Protein AF-A0A1Y3BID8-F1 (afdb_monomer)

Radius of gyration: 17.99 Å; Cα contacts (8 Å, |Δi|>4): 89; chains: 1; bounding box: 42×30×53 Å

Sequence (86 aa):
MPPKQNGQPTKVRFHVWVLGLDSIDEGSMTYVADIFMSQSWKDNRLVIPDDIEFNVNASNDPRGPYRLLPLTFIDKIWRPDSFFKK

Organism: Euroglyphus maynei (NCBI:txid6958)

pLDDT: mean 85.7, std 9.13, range [58.12, 96.0]

InterPro domains:
  IPR006202 Neurotransmitter-gated ion-channel ligand-binding domain [PF02931] (2-84)
  IPR036734 Neurotransmitter-gated ion-channel ligand-binding domain superfamily [G3DSA:2.70.170.10] (1-86)
  IPR036734 Neurotransmitter-gated ion-channel ligand-binding domain superfamily [SSF63712] (2-84)

Foldseek 3Di:
DAQDDPNHHKDKDKDKDWPDWDDQDPVVRDTDTDIDIDIDTDHPVPDDDPPDDQPAQPPPDPVGGHHDDDPVCVVVDDDDPDDDDD

Secondary structure (DSSP, 8-state):
----BTTBPP-PEEEEEEEEEEEEETTTTEEEEEEEEEEE---TT-PPPTTSPPSB--TT-TT-SB-PPPGGGTTTS---------

Solvent-accessible surface area (backbone atoms only — not comparable to full-atom values): 6011 Å² total; per-residue (Å²): 124,82,50,55,58,94,86,38,82,64,64,73,46,77,48,76,44,78,77,47,75,80,49,76,41,78,92,78,72,45,73,44,70,47,68,51,78,45,78,47,69,70,50,89,85,72,68,81,61,91,89,58,86,56,79,36,79,37,90,86,42,96,83,48,65,42,65,88,74,65,75,83,46,63,85,76,48,86,73,84,90,82,74,85,82,130

Mean predicted aligned error: 6.91 Å

Structure (mmCIF, N/CA/C/O backbone):
data_AF-A0A1Y3BID8-F1
#
_entry.id   AF-A0A1Y3BID8-F1
#
loop_
_atom_site.group_PDB
_atom_site.id
_atom_site.type_symbol
_atom_site.label_atom_id
_atom_site.label_alt_id
_atom_site.label_comp_id
_atom_site.label_asym_id
_atom_site.label_entity_id
_atom_site.label_seq_id
_atom_site.pdbx_PDB_ins_code
_atom_site.Cartn_x
_atom_site.Cartn_y
_atom_site.Cartn_z
_atom_site.occupancy
_atom_site.B_iso_or_equiv
_atom_site.auth_seq_id
_atom_site.auth_comp_id
_atom_site.auth_asym_id
_atom_site.auth_atom_id
_atom_site.pdbx_PDB_model_num
ATOM 1 N N . MET A 1 1 ? 12.136 -10.566 -1.930 1.00 83.25 1 MET A N 1
ATOM 2 C CA . MET A 1 1 ? 12.959 -9.748 -1.004 1.00 83.25 1 MET A CA 1
ATOM 3 C C . MET A 1 1 ? 12.630 -8.263 -1.151 1.00 83.25 1 MET A C 1
ATOM 5 O O . MET A 1 1 ? 12.332 -7.865 -2.283 1.00 83.25 1 MET A O 1
ATOM 9 N N . PRO A 1 2 ? 12.694 -7.467 -0.064 1.00 90.00 2 PRO A N 1
ATOM 10 C CA . PRO A 1 2 ? 12.417 -6.031 -0.108 1.00 90.00 2 PRO A CA 1
ATOM 11 C C . PRO A 1 2 ? 13.355 -5.286 -1.065 1.00 90.00 2 PRO A C 1
ATOM 13 O O . PRO A 1 2 ? 14.537 -5.644 -1.137 1.00 90.00 2 PRO A O 1
ATOM 16 N N . PRO A 1 3 ? 12.869 -4.267 -1.794 1.00 92.44 3 PRO A N 1
ATOM 17 C CA . PRO A 1 3 ? 13.686 -3.462 -2.688 1.00 92.44 3 PRO A CA 1
ATOM 18 C C . PRO A 1 3 ? 14.548 -2.490 -1.881 1.00 92.44 3 PRO A C 1
ATOM 20 O O . PRO A 1 3 ? 14.209 -1.322 -1.682 1.00 92.44 3 PRO A O 1
ATOM 23 N N . LYS A 1 4 ? 15.661 -3.001 -1.35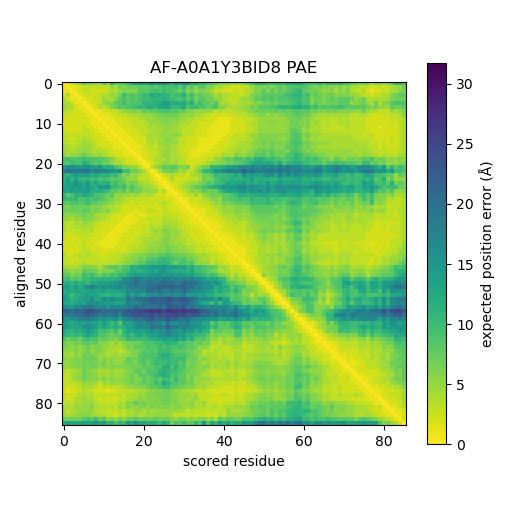8 1.00 90.88 4 LYS A N 1
ATOM 24 C CA . LYS A 1 4 ? 16.683 -2.188 -0.697 1.00 90.88 4 LYS A CA 1
ATOM 25 C C . LYS A 1 4 ? 17.480 -1.426 -1.752 1.00 90.88 4 LYS A C 1
ATOM 27 O O . LYS A 1 4 ? 17.818 -1.980 -2.796 1.00 90.88 4 LYS A O 1
ATOM 32 N N . GLN A 1 5 ? 17.823 -0.177 -1.461 1.00 87.94 5 GLN A N 1
ATOM 33 C CA . GLN A 1 5 ? 18.710 0.628 -2.301 1.00 87.94 5 GLN A CA 1
ATOM 34 C C . GLN A 1 5 ? 19.987 0.921 -1.518 1.00 87.94 5 GLN A C 1
ATOM 36 O O . GLN A 1 5 ? 19.916 1.509 -0.446 1.00 87.94 5 GLN A O 1
ATOM 41 N N . ASN A 1 6 ? 21.150 0.509 -2.031 1.00 87.38 6 ASN A N 1
ATOM 42 C CA . ASN A 1 6 ? 22.459 0.760 -1.407 1.00 87.38 6 ASN A CA 1
ATOM 43 C C . ASN A 1 6 ? 22.533 0.306 0.066 1.00 87.38 6 ASN A C 1
ATOM 45 O O . ASN A 1 6 ? 23.028 1.025 0.929 1.00 87.38 6 ASN A O 1
ATOM 49 N N . GLY A 1 7 ? 21.952 -0.858 0.375 1.00 88.12 7 GLY A N 1
ATOM 50 C CA . GLY A 1 7 ? 21.883 -1.392 1.741 1.00 88.12 7 GLY A CA 1
ATOM 51 C C . GLY A 1 7 ? 20.877 -0.693 2.666 1.00 88.12 7 GLY A C 1
ATOM 52 O O . GLY A 1 7 ? 20.631 -1.186 3.763 1.00 88.12 7 GLY A O 1
ATOM 53 N N . GLN A 1 8 ? 20.245 0.399 2.227 1.00 92.69 8 GLN A N 1
ATOM 54 C CA . GLN A 1 8 ? 19.254 1.131 3.011 1.00 92.69 8 GLN A CA 1
ATOM 55 C C . GLN A 1 8 ? 17.898 0.410 3.031 1.00 92.69 8 GLN A C 1
ATOM 57 O O . GLN A 1 8 ? 17.531 -0.260 2.053 1.00 92.69 8 GLN A O 1
ATOM 62 N N . PRO A 1 9 ? 17.128 0.547 4.126 1.00 93.19 9 PRO A N 1
ATOM 63 C CA . PRO A 1 9 ? 15.799 -0.038 4.230 1.00 93.19 9 PRO A CA 1
ATOM 64 C C . PRO A 1 9 ? 14.838 0.565 3.200 1.00 93.19 9 PRO A C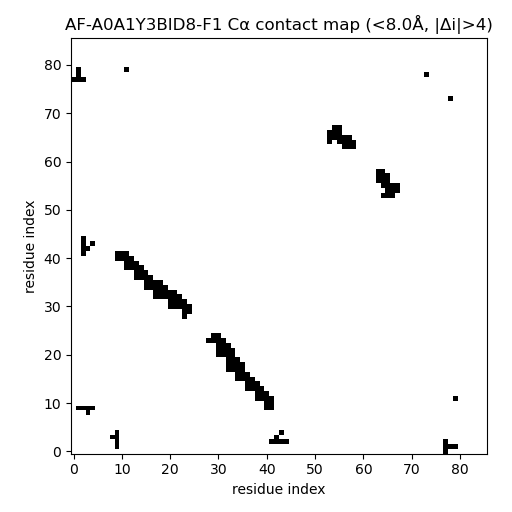 1
ATOM 66 O O . PRO A 1 9 ? 14.913 1.746 2.852 1.00 93.19 9 PRO A O 1
ATOM 69 N N . THR A 1 10 ? 13.894 -0.253 2.735 1.00 94.12 10 THR A N 1
ATOM 70 C CA . THR A 1 10 ? 12.795 0.213 1.888 1.00 94.12 10 THR A CA 1
ATOM 71 C C . THR A 1 10 ? 11.910 1.158 2.694 1.00 94.12 10 THR A C 1
ATOM 73 O O . THR A 1 10 ? 11.345 0.773 3.715 1.00 94.12 10 THR A O 1
ATOM 76 N N . LYS A 1 11 ? 11.776 2.401 2.231 1.00 93.62 11 LYS A N 1
ATOM 77 C CA . LYS A 1 11 ? 10.868 3.382 2.832 1.00 93.62 11 LYS A CA 1
ATOM 78 C C . LYS A 1 11 ? 9.471 3.189 2.248 1.00 93.62 11 LYS A C 1
ATOM 80 O O . LYS A 1 11 ? 9.279 3.396 1.050 1.00 93.62 11 LYS A O 1
ATOM 85 N N . VAL A 1 12 ? 8.521 2.804 3.096 1.00 94.88 12 VAL A N 1
ATOM 86 C CA . VAL A 1 12 ? 7.105 2.650 2.741 1.00 94.88 12 VAL A CA 1
ATOM 87 C C . VAL A 1 12 ? 6.339 3.847 3.289 1.00 94.88 12 VAL A C 1
ATOM 89 O O . VAL A 1 12 ? 6.427 4.154 4.476 1.00 94.88 12 VAL A O 1
ATOM 92 N N . ARG A 1 13 ? 5.612 4.547 2.420 1.00 94.75 13 ARG A N 1
ATOM 93 C CA . ARG A 1 13 ? 4.715 5.639 2.799 1.00 94.75 13 ARG A CA 1
ATOM 94 C C . ARG A 1 13 ? 3.286 5.136 2.815 1.00 94.75 13 ARG A C 1
ATOM 96 O O . ARG A 1 13 ? 2.824 4.578 1.821 1.00 94.75 13 ARG A O 1
ATOM 103 N N . PHE A 1 14 ? 2.608 5.402 3.919 1.00 94.62 14 PHE A N 1
ATOM 104 C CA . PHE A 1 14 ? 1.193 5.129 4.097 1.00 94.62 14 PHE A CA 1
ATOM 105 C C . PHE A 1 14 ? 0.408 6.417 3.950 1.00 94.62 14 PHE A C 1
ATOM 107 O O . PHE A 1 14 ? 0.795 7.454 4.485 1.00 94.62 14 PHE A O 1
ATOM 114 N N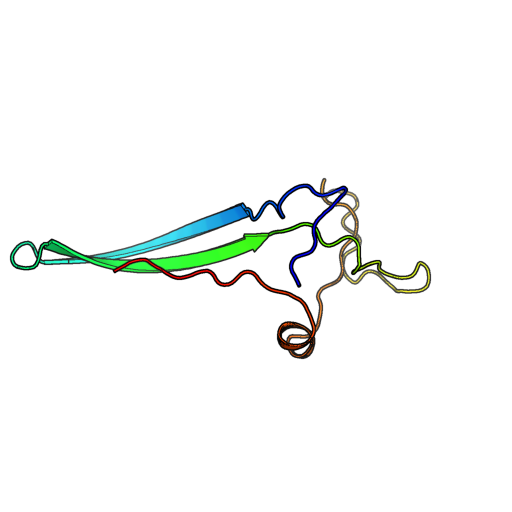 . HIS A 1 15 ? -0.697 6.337 3.229 1.00 94.69 15 HIS A N 1
ATOM 115 C CA . HIS A 1 15 ? -1.643 7.425 3.114 1.00 94.69 15 HIS A CA 1
ATOM 116 C C . HIS A 1 15 ? -3.034 6.862 3.372 1.00 94.69 15 HIS A C 1
ATOM 118 O O . HIS A 1 15 ? -3.486 5.956 2.667 1.00 94.69 15 HIS A O 1
ATOM 124 N N . VAL A 1 16 ? -3.644 7.353 4.448 1.00 94.25 16 VAL A N 1
ATOM 125 C CA . VAL A 1 16 ? -4.894 6.846 5.014 1.00 94.25 16 VAL A CA 1
ATOM 126 C C . VAL A 1 16 ? -5.937 7.943 4.915 1.00 94.25 16 VAL A C 1
ATOM 128 O O . VAL A 1 16 ? -5.713 9.052 5.396 1.00 94.25 16 VAL A O 1
ATOM 131 N N . TRP A 1 17 ? -7.059 7.629 4.282 1.00 96.00 17 TRP A N 1
ATOM 132 C CA . TRP A 1 17 ? -8.237 8.482 4.197 1.00 96.00 17 TRP A CA 1
ATOM 133 C C . TRP A 1 17 ? -9.339 7.863 5.033 1.00 96.00 17 TRP A C 1
ATOM 135 O O . TRP A 1 17 ? -9.736 6.728 4.781 1.00 96.00 17 TRP A O 1
ATOM 145 N N . VAL A 1 18 ? -9.810 8.610 6.026 1.00 94.12 18 VAL A N 1
ATOM 146 C CA . VAL A 1 18 ? -10.911 8.186 6.890 1.00 94.12 18 VAL A CA 1
ATOM 147 C C . VAL A 1 18 ? -12.211 8.635 6.245 1.00 94.12 18 VAL A C 1
ATOM 149 O O . VAL A 1 18 ? -12.393 9.823 5.984 1.00 94.12 18 VAL A O 1
ATOM 152 N N . LEU A 1 19 ? -13.082 7.675 5.956 1.00 94.38 19 LEU A N 1
ATOM 153 C CA . LEU A 1 19 ? -14.396 7.914 5.368 1.00 94.38 19 LEU A CA 1
ATOM 154 C C . LEU A 1 19 ? -15.441 8.171 6.448 1.00 94.38 19 LEU A C 1
ATOM 156 O O . LEU A 1 19 ? -16.280 9.054 6.293 1.00 94.38 19 LEU A O 1
ATOM 160 N N . GLY A 1 20 ? -15.359 7.417 7.543 1.00 92.56 20 GLY A N 1
ATOM 161 C CA . GLY A 1 20 ? -16.313 7.483 8.637 1.00 92.56 20 GLY A CA 1
ATOM 162 C C . GLY A 1 20 ? -15.786 6.815 9.899 1.00 92.56 20 GLY A C 1
ATOM 163 O O . GLY A 1 20 ? -14.897 5.960 9.855 1.00 92.56 20 GLY A O 1
ATOM 164 N N . LEU A 1 21 ? -16.344 7.247 11.025 1.00 90.69 21 LEU A N 1
ATOM 165 C CA . LEU A 1 21 ? -16.202 6.621 12.333 1.00 90.69 21 LEU A CA 1
ATOM 166 C C . LEU A 1 21 ? -17.619 6.295 12.802 1.00 90.69 21 LEU A C 1
ATOM 168 O O . LEU A 1 21 ? -18.391 7.216 13.064 1.00 90.69 21 LEU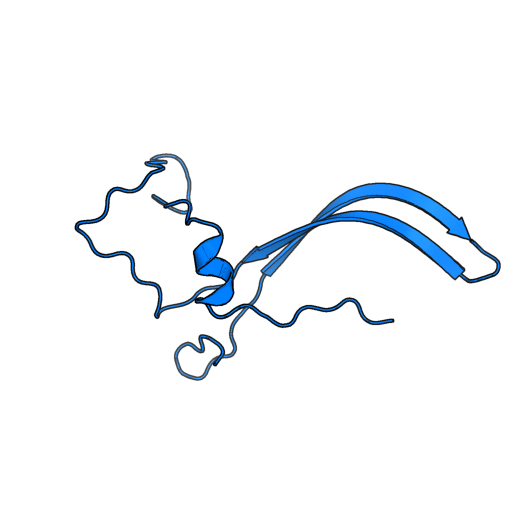 A O 1
ATOM 172 N N . ASP A 1 22 ? -17.958 5.009 12.852 1.00 82.31 22 ASP A N 1
ATOM 173 C CA . ASP A 1 22 ? -19.350 4.565 12.995 1.00 82.31 22 ASP A CA 1
ATOM 174 C C . ASP A 1 22 ? -19.761 4.380 14.455 1.00 82.31 22 ASP A C 1
ATOM 176 O O . ASP A 1 22 ? -20.729 4.977 14.924 1.00 82.31 22 ASP A O 1
ATOM 180 N N . SER A 1 23 ? -19.033 3.541 15.191 1.00 80.44 23 SER A N 1
ATOM 181 C CA . SER A 1 23 ? -19.398 3.166 16.557 1.00 80.44 23 SER A CA 1
ATOM 182 C C . SER A 1 23 ? -18.195 3.199 17.479 1.00 80.44 23 SER A C 1
ATOM 184 O O . SER A 1 23 ? -17.134 2.681 17.126 1.00 80.44 23 SER A O 1
ATOM 186 N N . ILE A 1 24 ? -18.397 3.752 18.672 1.00 86.50 24 ILE A N 1
ATOM 187 C CA . ILE A 1 24 ? -17.461 3.710 19.795 1.00 86.50 24 ILE A CA 1
ATOM 188 C C . ILE A 1 24 ? -18.132 2.876 20.886 1.00 86.50 24 ILE A C 1
ATOM 190 O O . ILE A 1 24 ? -19.224 3.218 21.335 1.00 86.50 24 ILE A O 1
ATOM 194 N N . ASP A 1 25 ? -17.499 1.779 21.291 1.00 87.38 25 ASP A N 1
ATOM 195 C CA . ASP A 1 25 ? -17.919 0.989 22.446 1.00 87.38 25 ASP A CA 1
ATOM 196 C C . ASP A 1 25 ? -16.983 1.285 23.620 1.00 87.38 25 ASP A C 1
ATOM 198 O O . ASP A 1 25 ? -15.829 0.852 23.653 1.00 87.38 25 ASP A O 1
ATOM 202 N N . GLU A 1 26 ? -17.489 2.037 24.594 1.00 85.38 26 GLU A N 1
ATOM 203 C CA . GLU A 1 26 ? -16.747 2.429 25.794 1.00 85.38 26 GLU A CA 1
ATOM 204 C C . GLU A 1 26 ? -16.476 1.244 26.732 1.00 85.38 26 GLU A C 1
ATOM 206 O O . GLU A 1 26 ? -15.463 1.238 27.431 1.00 85.38 26 GLU A O 1
ATOM 211 N N . GLY A 1 27 ? -17.339 0.220 26.727 1.00 86.19 27 GLY A N 1
ATOM 212 C CA . GLY A 1 27 ? -17.195 -0.952 27.592 1.00 86.19 27 GLY A CA 1
ATOM 213 C C . GLY A 1 27 ? -16.016 -1.837 27.190 1.00 86.19 27 GLY A C 1
ATOM 214 O O . GLY A 1 27 ? -15.333 -2.392 28.051 1.00 86.19 27 GLY A O 1
ATOM 215 N N . SER A 1 28 ? -15.750 -1.936 25.884 1.00 87.31 28 SER A N 1
ATOM 216 C CA . SER A 1 28 ? -14.596 -2.658 25.333 1.00 87.31 28 SER A C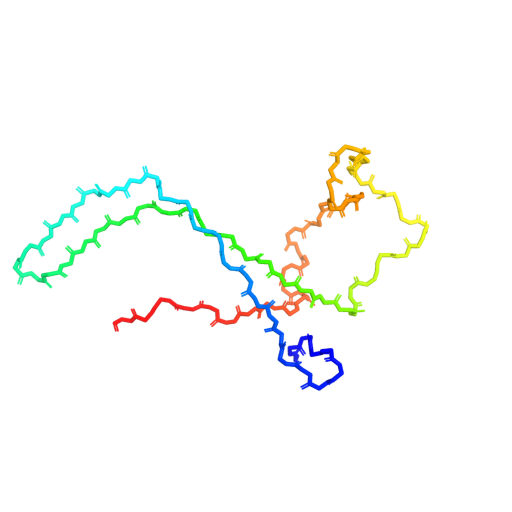A 1
ATOM 217 C C . SER A 1 28 ? -13.438 -1.751 24.903 1.00 87.31 28 SER A C 1
ATOM 219 O O . SER A 1 28 ? -12.376 -2.260 24.545 1.00 87.31 28 SER A O 1
ATOM 221 N N . MET A 1 29 ? -13.619 -0.426 24.955 1.00 90.00 29 MET A N 1
ATOM 222 C CA . MET A 1 29 ? -12.697 0.583 24.418 1.00 90.00 29 MET A CA 1
ATOM 223 C C . MET A 1 29 ? -12.357 0.352 22.936 1.00 90.00 29 MET A C 1
ATOM 225 O O . MET A 1 29 ? -11.200 0.471 22.525 1.00 90.00 29 MET A O 1
ATOM 229 N N . THR A 1 30 ? -13.360 0.008 22.124 1.00 90.88 30 THR A N 1
ATOM 230 C CA . THR A 1 30 ? -13.183 -0.244 20.686 1.00 90.88 30 THR A CA 1
ATOM 231 C C . THR A 1 30 ? -13.906 0.784 19.828 1.00 90.88 30 THR A C 1
ATOM 233 O O . THR A 1 30 ? -14.869 1.420 20.253 1.00 90.88 30 THR A O 1
ATOM 236 N N . TYR A 1 31 ? -13.418 0.963 18.601 1.00 91.19 31 TYR A N 1
ATOM 237 C CA . TYR A 1 31 ? -14.083 1.772 17.591 1.00 91.19 31 TYR A CA 1
ATOM 238 C C . TYR A 1 31 ? -14.066 1.069 16.235 1.00 91.19 31 TYR A C 1
ATOM 240 O O . TYR A 1 31 ? -13.185 0.253 15.954 1.00 91.19 31 TYR A O 1
ATOM 248 N N . VAL A 1 32 ? -15.038 1.413 15.394 1.00 92.38 32 VAL A N 1
ATOM 249 C CA . VAL A 1 32 ? -15.134 0.953 14.005 1.00 92.38 32 VAL A CA 1
ATOM 250 C C . VAL A 1 32 ? -14.925 2.146 13.078 1.00 92.38 32 VAL A C 1
ATOM 252 O O . VAL A 1 32 ? -15.520 3.206 13.279 1.00 92.38 32 VAL A O 1
ATOM 255 N N . ALA A 1 33 ? -14.046 1.979 12.090 1.00 93.00 33 ALA A N 1
ATOM 256 C CA . ALA A 1 33 ? -13.683 3.014 11.134 1.00 93.00 33 ALA A CA 1
ATOM 257 C C . ALA A 1 33 ? -13.633 2.451 9.715 1.00 93.00 33 ALA A C 1
ATOM 259 O O . ALA A 1 33 ? -12.988 1.426 9.477 1.00 93.00 33 ALA A O 1
ATOM 260 N N . ASP A 1 34 ? -14.216 3.190 8.777 1.00 94.94 34 ASP A N 1
ATOM 261 C CA . ASP A 1 34 ? -14.076 2.927 7.351 1.00 94.94 34 ASP A CA 1
ATOM 262 C C . ASP A 1 34 ? -12.933 3.768 6.791 1.00 94.94 34 ASP A C 1
ATOM 264 O O . ASP A 1 34 ? -12.928 5.000 6.892 1.00 94.94 34 ASP A O 1
ATOM 268 N N . ILE A 1 35 ? -11.940 3.103 6.194 1.00 94.56 35 ILE A N 1
ATOM 269 C CA . ILE A 1 35 ? -10.743 3.764 5.670 1.00 94.56 35 ILE A CA 1
ATOM 270 C C . ILE A 1 35 ? -10.399 3.301 4.255 1.00 94.56 35 ILE A C 1
ATOM 272 O O . ILE A 1 35 ? -10.478 2.118 3.925 1.00 94.56 35 ILE A O 1
ATOM 276 N N . PHE A 1 36 ? -9.897 4.227 3.440 1.00 95.50 36 PHE A N 1
ATOM 277 C CA . PHE A 1 36 ? -9.069 3.892 2.288 1.00 95.50 36 PHE A CA 1
ATOM 278 C C . PHE A 1 36 ? -7.601 4.012 2.672 1.00 95.50 36 PHE A C 1
ATOM 280 O O . PHE A 1 36 ? -7.136 5.059 3.119 1.00 95.50 36 PHE A O 1
ATOM 287 N N . MET A 1 37 ? -6.849 2.938 2.460 1.00 93.81 37 MET A N 1
ATOM 288 C CA . MET A 1 37 ? -5.423 2.889 2.749 1.00 93.81 37 MET A CA 1
ATOM 289 C C . MET A 1 37 ? -4.646 2.656 1.461 1.00 93.81 37 MET A C 1
ATOM 291 O O . MET A 1 37 ? -4.884 1.694 0.735 1.00 93.81 37 MET A O 1
ATOM 295 N N . SER A 1 38 ? -3.680 3.529 1.198 1.00 94.19 38 SER A N 1
ATOM 296 C CA . SER A 1 38 ? -2.766 3.413 0.066 1.00 94.19 38 SER A CA 1
ATOM 297 C C . SER A 1 38 ? -1.320 3.354 0.545 1.00 94.19 38 SER A C 1
ATOM 299 O O . SER A 1 38 ? -0.952 3.935 1.571 1.00 94.19 38 SER A O 1
ATOM 301 N N . GLN A 1 39 ? -0.500 2.614 -0.196 1.00 93.69 39 GLN A N 1
ATOM 302 C CA . GLN A 1 39 ? 0.908 2.400 0.111 1.00 93.69 39 GLN A CA 1
ATOM 303 C C . GLN A 1 39 ? 1.747 2.790 -1.098 1.00 93.69 39 GLN A C 1
ATOM 305 O O . GLN A 1 39 ? 1.411 2.449 -2.230 1.00 93.69 39 GLN A O 1
ATOM 310 N N . SER A 1 40 ? 2.855 3.489 -0.860 1.00 92.38 40 SER A N 1
ATOM 311 C CA . SER A 1 40 ? 3.834 3.793 -1.903 1.00 92.38 40 SER A CA 1
ATOM 312 C C . SER A 1 40 ? 5.249 3.476 -1.438 1.00 92.38 40 SER A C 1
ATOM 314 O O . SER A 1 40 ? 5.648 3.800 -0.318 1.00 92.38 40 SER A O 1
ATOM 316 N N . TRP A 1 41 ? 6.024 2.843 -2.313 1.00 92.81 41 TRP A N 1
ATOM 317 C CA . TRP A 1 41 ? 7.435 2.533 -2.105 1.00 92.81 41 TRP A CA 1
ATOM 318 C C . TRP A 1 41 ? 8.196 2.690 -3.422 1.00 92.81 41 TRP A C 1
ATOM 320 O O . TRP A 1 41 ? 7.600 2.739 -4.497 1.00 92.81 41 TRP A O 1
ATOM 330 N N . LYS A 1 42 ? 9.524 2.795 -3.337 1.00 90.19 42 LYS A N 1
ATOM 331 C CA . LYS A 1 42 ? 10.406 2.821 -4.508 1.00 90.19 42 LYS A CA 1
ATOM 332 C C . LYS A 1 42 ? 10.999 1.430 -4.723 1.00 90.19 42 LYS A C 1
ATOM 334 O O . LYS A 1 42 ? 11.629 0.899 -3.811 1.00 90.19 42 LYS A O 1
ATOM 339 N N . ASP A 1 43 ? 10.822 0.867 -5.916 1.00 91.69 43 ASP A N 1
ATOM 340 C CA . ASP A 1 43 ? 11.455 -0.388 -6.331 1.00 91.69 43 ASP A CA 1
ATOM 341 C C . ASP A 1 43 ? 12.306 -0.159 -7.583 1.00 91.69 43 ASP A C 1
ATOM 343 O O . ASP A 1 43 ? 11.782 0.089 -8.662 1.00 91.69 43 ASP A O 1
ATOM 347 N N . ASN A 1 44 ? 13.630 -0.242 -7.439 1.00 88.56 44 ASN A N 1
ATOM 348 C CA . ASN A 1 44 ? 14.561 0.006 -8.546 1.00 88.56 44 ASN A CA 1
ATOM 349 C C . ASN A 1 44 ? 14.626 -1.152 -9.555 1.00 88.56 44 ASN A C 1
ATOM 351 O O . ASN A 1 44 ? 15.275 -1.012 -10.584 1.00 88.56 44 ASN A O 1
ATOM 355 N N . ARG A 1 45 ? 14.013 -2.304 -9.254 1.00 88.81 45 ARG A N 1
ATOM 356 C CA . ARG A 1 45 ? 13.949 -3.454 -10.173 1.00 88.81 45 ARG A CA 1
ATOM 357 C C . ARG A 1 45 ? 12.801 -3.309 -11.169 1.00 88.81 45 ARG A C 1
ATOM 359 O O . ARG A 1 45 ? 12.815 -3.955 -12.209 1.00 88.81 45 ARG A O 1
ATOM 366 N N . LEU A 1 46 ? 11.806 -2.487 -10.834 1.00 87.31 46 LEU A N 1
ATOM 367 C CA . LEU A 1 46 ? 10.658 -2.190 -11.683 1.00 87.31 46 LEU A CA 1
ATOM 368 C C . LEU A 1 46 ? 10.995 -0.988 -12.567 1.00 87.31 46 LEU A C 1
ATOM 370 O O . LEU A 1 46 ? 10.566 0.133 -12.309 1.00 87.31 46 LEU A O 1
ATOM 374 N N . VAL A 1 47 ? 11.812 -1.231 -13.587 1.00 82.19 47 VAL A N 1
ATOM 375 C CA . VAL A 1 47 ? 12.098 -0.247 -14.633 1.00 82.19 47 VAL A CA 1
ATOM 376 C C . VAL A 1 47 ? 11.125 -0.494 -15.776 1.00 82.19 47 VAL A C 1
ATOM 378 O O . VAL A 1 47 ? 10.964 -1.633 -16.208 1.00 82.19 47 VAL A O 1
ATOM 381 N N . ILE A 1 48 ? 10.452 0.561 -16.230 1.00 78.88 48 ILE A N 1
ATOM 382 C CA . ILE A 1 48 ? 9.608 0.514 -17.423 1.00 78.88 48 ILE A CA 1
ATOM 383 C C . ILE A 1 48 ? 10.540 0.728 -18.624 1.00 78.88 48 ILE A C 1
ATOM 385 O O . ILE A 1 48 ? 11.214 1.756 -18.651 1.00 78.88 48 ILE A O 1
ATOM 389 N N . PRO A 1 49 ? 10.632 -0.231 -19.561 1.00 78.38 49 PRO A N 1
ATOM 390 C CA . PRO A 1 49 ? 11.355 -0.059 -20.817 1.00 78.38 49 PRO A CA 1
ATOM 391 C C . PRO A 1 49 ? 10.913 1.181 -21.609 1.00 78.38 49 PRO A C 1
ATOM 393 O O . PRO A 1 49 ? 9.739 1.549 -21.579 1.00 78.38 49 PRO A O 1
ATOM 396 N N . ASP A 1 50 ? 11.846 1.791 -22.342 1.00 74.19 50 ASP A N 1
ATOM 397 C CA . ASP A 1 50 ? 11.614 3.030 -23.105 1.00 74.19 50 ASP A CA 1
ATOM 398 C C . ASP A 1 50 ? 10.620 2.859 -24.273 1.00 74.19 50 ASP A C 1
ATOM 400 O O . ASP A 1 50 ? 10.075 3.840 -24.773 1.00 74.19 50 ASP A O 1
ATOM 404 N N . ASP A 1 51 ? 10.372 1.621 -24.710 1.00 75.19 51 ASP A N 1
ATOM 405 C CA . ASP A 1 51 ? 9.446 1.259 -25.791 1.00 75.19 51 ASP A CA 1
ATOM 406 C C . ASP A 1 51 ? 7.990 1.078 -25.325 1.00 75.19 51 ASP A C 1
ATOM 408 O O . ASP A 1 51 ? 7.102 0.798 -26.132 1.00 75.19 51 ASP A O 1
ATOM 412 N N . ILE A 1 52 ? 7.719 1.237 -24.028 1.00 72.75 52 ILE A N 1
ATOM 413 C CA . ILE A 1 52 ? 6.378 1.101 -23.467 1.00 72.75 52 ILE A CA 1
ATOM 414 C C . ILE A 1 52 ? 5.626 2.436 -23.486 1.00 72.75 52 ILE A C 1
ATOM 416 O O . ILE A 1 52 ? 6.061 3.427 -22.904 1.00 72.75 52 ILE A O 1
ATOM 420 N N . GLU A 1 53 ? 4.411 2.424 -24.043 1.00 69.88 53 GLU A N 1
ATOM 421 C CA . GLU A 1 53 ? 3.484 3.550 -23.922 1.00 69.88 53 GLU A CA 1
ATOM 422 C C . GLU A 1 53 ? 3.032 3.751 -22.467 1.00 69.88 53 GLU A C 1
ATOM 424 O O . GLU A 1 53 ? 2.502 2.844 -21.809 1.00 69.88 53 GLU A O 1
ATOM 429 N N . PHE A 1 54 ? 3.219 4.970 -21.964 1.00 74.81 54 PHE A N 1
ATOM 430 C CA . PHE A 1 54 ? 2.630 5.404 -20.706 1.00 74.81 54 PHE A CA 1
ATOM 431 C C . PHE A 1 54 ? 1.144 5.694 -20.920 1.00 74.81 54 PHE A C 1
ATOM 433 O O . PHE A 1 54 ? 0.761 6.519 -21.744 1.00 74.81 54 PHE A O 1
ATOM 440 N N . ASN A 1 55 ? 0.288 5.030 -20.145 1.00 70.19 55 ASN A N 1
ATOM 441 C CA . ASN A 1 55 ? -1.161 5.221 -20.249 1.00 70.19 55 ASN A CA 1
ATOM 442 C C . ASN A 1 55 ? -1.589 6.610 -19.745 1.00 70.19 55 ASN A C 1
ATOM 444 O O . ASN A 1 55 ? -2.706 7.045 -20.016 1.00 70.19 55 ASN A O 1
ATOM 448 N N . VAL A 1 56 ? -0.742 7.265 -18.944 1.00 69.31 56 VAL A N 1
ATOM 449 C CA . VAL A 1 56 ? -1.007 8.591 -18.396 1.00 69.31 56 VAL A CA 1
ATOM 450 C C . VAL A 1 56 ? 0.190 9.503 -18.635 1.00 69.31 5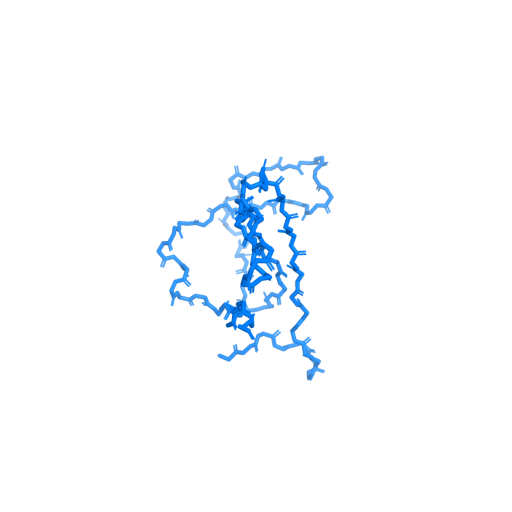6 VAL A C 1
ATOM 452 O O . VAL A 1 56 ? 1.181 9.488 -17.902 1.00 69.31 56 VAL A O 1
ATOM 455 N N . ASN A 1 57 ? 0.050 10.347 -19.654 1.00 66.06 57 ASN A N 1
ATOM 456 C CA . ASN A 1 57 ? 0.999 11.398 -20.008 1.00 66.06 57 ASN A CA 1
ATOM 457 C C . ASN A 1 57 ? 0.667 12.663 -19.217 1.00 66.06 57 ASN A C 1
ATOM 459 O O . ASN A 1 57 ? 0.159 13.642 -19.758 1.00 66.06 57 ASN A O 1
ATOM 463 N N . ALA A 1 58 ? 0.872 12.632 -17.904 1.00 61.28 58 ALA A N 1
ATOM 464 C CA . ALA A 1 58 ? 0.566 13.789 -17.078 1.00 61.28 58 ALA A CA 1
ATOM 465 C C . ALA A 1 58 ? 1.746 14.770 -17.086 1.00 61.28 58 ALA A C 1
ATOM 467 O O . ALA A 1 58 ? 2.557 14.789 -16.166 1.00 61.28 58 ALA A O 1
ATOM 468 N N . SER A 1 59 ? 1.817 15.620 -18.116 1.00 58.12 59 SER A N 1
ATOM 469 C CA . SER A 1 59 ? 2.780 16.735 -18.206 1.00 58.12 59 SER A CA 1
ATOM 470 C C . SER A 1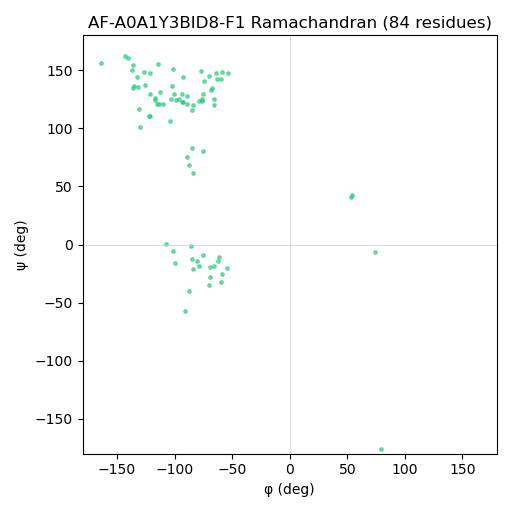 59 ? 2.741 17.673 -16.991 1.00 58.12 59 SER A C 1
ATOM 472 O O . SER A 1 59 ? 3.697 18.398 -16.738 1.00 58.12 59 SER A O 1
ATOM 474 N N . ASN A 1 60 ? 1.636 17.651 -16.241 1.00 67.56 60 ASN A N 1
ATOM 475 C CA . ASN A 1 60 ? 1.366 18.532 -15.107 1.00 67.56 60 ASN A CA 1
ATOM 476 C C . ASN A 1 60 ? 1.452 17.806 -13.751 1.00 67.56 60 ASN A C 1
ATOM 478 O O . ASN A 1 60 ? 1.196 18.419 -12.717 1.00 67.56 60 ASN A O 1
ATOM 482 N N . ASP A 1 61 ? 1.765 16.507 -13.734 1.00 68.62 61 ASP A N 1
ATOM 483 C CA . ASP A 1 61 ? 1.919 15.745 -12.496 1.00 68.62 61 ASP A CA 1
ATOM 484 C C . ASP A 1 61 ? 3.394 15.750 -12.068 1.00 68.62 61 ASP A C 1
ATOM 486 O O . ASP A 1 61 ? 4.249 15.282 -12.825 1.00 68.62 61 ASP A O 1
ATOM 490 N N . PRO A 1 62 ? 3.731 16.224 -10.854 1.00 69.25 62 PRO A N 1
ATOM 491 C CA . PRO A 1 62 ? 5.109 16.235 -10.362 1.00 69.25 62 PRO A CA 1
ATOM 492 C C . PRO A 1 62 ? 5.736 14.834 -10.244 1.00 69.25 62 PRO A C 1
ATOM 494 O O . PRO A 1 62 ? 6.942 14.719 -10.031 1.00 69.25 62 PRO A O 1
ATOM 497 N N . ARG A 1 63 ? 4.943 13.761 -10.371 1.00 69.06 63 ARG A N 1
ATOM 498 C CA . ARG A 1 63 ? 5.410 12.367 -10.399 1.00 69.06 63 ARG A CA 1
ATOM 499 C C . ARG A 1 63 ? 5.942 11.929 -11.769 1.00 69.06 63 ARG A C 1
ATOM 501 O O . ARG A 1 63 ? 6.615 10.903 -11.831 1.00 69.06 63 ARG A O 1
ATOM 508 N N . GLY A 1 64 ? 5.674 12.692 -12.830 1.00 74.44 64 GLY A N 1
ATOM 509 C CA . GLY A 1 64 ? 5.992 12.320 -14.207 1.00 74.44 64 GLY A CA 1
ATOM 510 C C . GLY A 1 64 ? 4.989 11.326 -14.816 1.00 74.44 64 GLY A C 1
ATOM 511 O O . GLY A 1 64 ? 3.975 10.998 -14.190 1.00 74.44 64 GLY A O 1
ATOM 512 N N . PRO A 1 65 ? 5.240 10.855 -16.050 1.00 79.75 65 PRO A N 1
ATOM 513 C CA . PRO A 1 65 ? 4.367 9.901 -16.723 1.00 79.75 65 PRO A CA 1
ATOM 514 C C . PRO A 1 65 ? 4.315 8.573 -15.961 1.00 79.75 65 PRO A C 1
ATOM 516 O O . PRO A 1 65 ? 5.318 8.107 -15.417 1.00 79.75 65 PRO A O 1
ATOM 519 N N . TYR A 1 66 ? 3.138 7.951 -15.919 1.00 80.44 66 TYR A N 1
ATOM 520 C CA . TYR A 1 66 ? 2.944 6.684 -15.219 1.00 80.44 66 TYR A CA 1
ATOM 521 C C . TYR A 1 66 ? 2.024 5.736 -15.983 1.00 80.44 66 TYR A C 1
ATOM 523 O O . TYR A 1 66 ? 1.248 6.121 -16.860 1.00 80.44 66 TYR A O 1
ATOM 531 N N . ARG A 1 67 ? 2.119 4.456 -15.625 1.00 83.62 67 ARG A N 1
ATOM 532 C CA . ARG A 1 67 ? 1.328 3.373 -16.200 1.00 83.62 67 ARG A CA 1
ATOM 533 C C . ARG A 1 67 ? 0.528 2.686 -15.106 1.00 83.62 67 ARG A C 1
ATOM 535 O O . ARG A 1 67 ? 1.076 2.276 -14.086 1.00 83.62 67 ARG A O 1
ATOM 542 N N . LEU A 1 68 ? -0.769 2.529 -15.350 1.00 86.44 68 LEU A N 1
ATOM 543 C CA . LEU A 1 68 ? -1.604 1.660 -14.534 1.00 86.44 68 LEU A CA 1
ATOM 544 C C . LEU A 1 68 ? -1.310 0.213 -14.924 1.00 86.44 68 LEU A C 1
ATOM 546 O O . LEU A 1 68 ? -1.374 -0.147 -16.104 1.00 86.44 68 LEU A O 1
ATOM 550 N N . LEU A 1 69 ? -0.950 -0.595 -13.930 1.00 85.38 69 LEU A N 1
ATOM 551 C CA . LEU A 1 69 ? -0.666 -2.012 -14.113 1.00 85.38 69 LEU A CA 1
ATOM 552 C C . LEU A 1 69 ? -1.931 -2.845 -13.866 1.00 85.38 69 LEU A C 1
ATOM 554 O O . LEU A 1 69 ? -2.707 -2.521 -12.965 1.00 85.38 69 LEU A O 1
ATOM 558 N N . PRO A 1 70 ? -2.137 -3.936 -14.624 1.00 86.38 70 PRO A N 1
ATOM 559 C CA . PRO A 1 70 ? -3.194 -4.895 -14.331 1.00 86.38 70 PRO A CA 1
ATOM 560 C C . PRO A 1 70 ? -3.032 -5.503 -12.934 1.00 86.38 70 PRO A C 1
ATOM 562 O O . PRO A 1 70 ? -1.913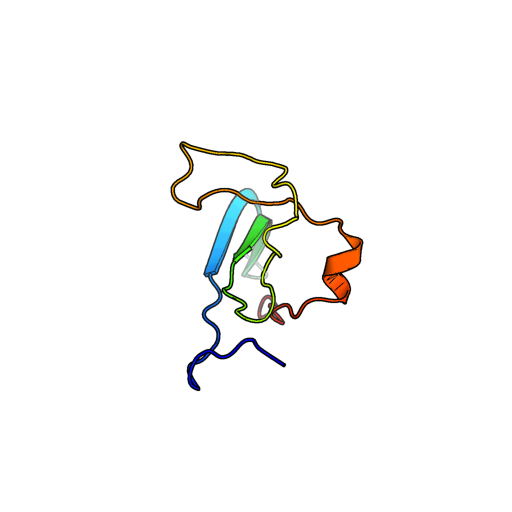 -5.744 -12.478 1.00 86.38 70 PRO A O 1
ATOM 565 N N . LEU A 1 71 ? -4.150 -5.851 -12.291 1.00 86.81 71 LEU A N 1
ATOM 566 C CA . LEU A 1 71 ? -4.148 -6.439 -10.944 1.00 86.81 71 LEU A CA 1
ATOM 567 C C . LEU A 1 71 ? -3.356 -7.749 -10.852 1.00 86.81 71 LEU A C 1
ATOM 569 O O . LEU A 1 71 ? -2.808 -8.054 -9.802 1.00 86.81 71 LEU A O 1
ATOM 573 N N . THR A 1 72 ? -3.209 -8.488 -11.953 1.00 88.94 72 THR A N 1
ATOM 574 C CA . THR A 1 72 ? -2.428 -9.737 -12.009 1.00 88.94 72 THR A CA 1
ATOM 575 C C . THR A 1 72 ? -0.939 -9.557 -11.696 1.00 88.94 72 THR A C 1
ATOM 577 O O . THR A 1 72 ? -0.236 -10.538 -11.453 1.00 88.94 72 THR A O 1
ATOM 580 N N . PHE A 1 73 ? -0.433 -8.321 -11.700 1.00 86.00 73 PHE A N 1
ATOM 581 C CA . PHE A 1 73 ? 0.933 -8.016 -11.280 1.00 86.00 73 PHE A CA 1
ATOM 582 C C . PHE A 1 73 ? 1.099 -7.969 -9.763 1.00 86.00 73 PHE A C 1
ATOM 584 O O . PHE A 1 73 ? 2.230 -8.090 -9.296 1.00 86.00 73 PHE A O 1
ATOM 591 N N . ILE A 1 74 ? 0.016 -7.826 -8.990 1.00 86.62 74 ILE A N 1
ATOM 592 C CA . ILE A 1 74 ? 0.099 -7.641 -7.536 1.00 86.62 74 ILE A CA 1
ATOM 593 C C . ILE A 1 74 ? 0.787 -8.817 -6.834 1.00 86.62 74 ILE A C 1
ATOM 595 O O . ILE A 1 74 ? 1.520 -8.607 -5.872 1.00 86.62 74 ILE A O 1
ATOM 599 N N . ASP A 1 75 ? 0.620 -10.028 -7.369 1.00 88.19 75 ASP A N 1
ATOM 600 C CA . ASP A 1 75 ? 1.223 -11.254 -6.837 1.00 88.19 75 ASP A CA 1
ATOM 601 C C . ASP A 1 75 ? 2.653 -11.488 -7.347 1.00 88.19 75 ASP A C 1
ATOM 603 O O . ASP A 1 75 ? 3.377 -12.342 -6.838 1.00 88.19 75 ASP A O 1
ATOM 607 N N . LYS A 1 76 ? 3.075 -10.732 -8.367 1.00 89.19 76 LYS A N 1
ATOM 608 C CA . LYS A 1 76 ? 4.392 -10.851 -9.011 1.00 89.19 76 LYS A CA 1
ATOM 609 C C . LYS A 1 76 ? 5.389 -9.807 -8.522 1.00 89.19 76 LYS A C 1
ATOM 611 O O . LYS A 1 76 ? 6.588 -9.953 -8.756 1.00 89.19 76 LYS A O 1
ATOM 616 N N . ILE A 1 77 ? 4.912 -8.755 -7.861 1.00 91.38 77 ILE A N 1
ATOM 617 C CA . ILE A 1 77 ? 5.752 -7.707 -7.286 1.00 91.38 77 ILE A CA 1
ATOM 618 C C . ILE A 1 77 ? 5.901 -7.906 -5.784 1.00 91.38 77 ILE A C 1
ATOM 620 O O . ILE A 1 77 ? 5.028 -8.436 -5.100 1.00 91.38 77 ILE A O 1
ATOM 624 N N . TRP A 1 78 ? 7.029 -7.453 -5.245 1.00 92.88 78 TRP A N 1
ATOM 625 C CA . TRP A 1 78 ? 7.161 -7.385 -3.799 1.00 92.88 78 TRP A CA 1
ATOM 626 C C . TRP A 1 78 ? 6.208 -6.322 -3.244 1.00 92.88 78 TRP A C 1
ATOM 628 O O . TRP A 1 78 ? 6.172 -5.203 -3.753 1.00 92.88 78 TRP A O 1
ATOM 638 N N . ARG A 1 79 ? 5.500 -6.666 -2.166 1.00 91.88 79 ARG A N 1
ATOM 639 C CA . ARG A 1 79 ? 4.674 -5.753 -1.373 1.00 91.88 79 ARG A CA 1
ATOM 640 C C . ARG A 1 79 ? 5.073 -5.840 0.103 1.00 91.88 79 ARG A C 1
ATOM 642 O O . ARG A 1 79 ? 5.490 -6.917 0.539 1.00 91.88 79 ARG A O 1
ATOM 649 N N . PRO A 1 80 ? 4.960 -4.748 0.870 1.00 92.12 80 PRO A N 1
ATOM 650 C CA . PRO A 1 80 ? 5.193 -4.792 2.306 1.00 92.12 80 PRO A CA 1
ATOM 651 C C . PRO A 1 80 ? 4.069 -5.561 3.019 1.00 92.12 80 PRO A C 1
ATOM 653 O O . PRO A 1 80 ? 2.897 -5.493 2.650 1.00 92.12 80 PRO A O 1
ATOM 656 N N . ASP A 1 81 ? 4.433 -6.273 4.074 1.00 90.88 81 ASP A N 1
ATOM 657 C CA . ASP A 1 81 ? 3.577 -7.073 4.950 1.00 90.88 81 ASP A CA 1
ATOM 658 C C . ASP A 1 81 ? 2.923 -6.207 6.036 1.00 90.88 81 ASP A C 1
ATOM 660 O O . ASP A 1 81 ? 3.141 -6.368 7.233 1.00 90.88 81 ASP A O 1
ATOM 664 N N . SER A 1 82 ? 2.119 -5.238 5.602 1.00 88.88 82 SER A N 1
ATOM 665 C CA . SER A 1 82 ? 1.451 -4.314 6.524 1.00 88.88 82 SER A CA 1
ATOM 666 C C . SER A 1 82 ? 0.276 -4.993 7.222 1.00 88.88 82 SER A C 1
ATOM 668 O O . SER A 1 82 ? -0.595 -5.553 6.559 1.00 88.88 82 SER A O 1
ATOM 670 N N . PHE A 1 83 ? 0.220 -4.891 8.548 1.00 91.81 83 PHE A N 1
ATOM 671 C CA . PHE A 1 83 ? -0.895 -5.376 9.354 1.00 91.81 83 PHE A CA 1
ATOM 672 C C . PHE A 1 83 ? -1.260 -4.354 10.431 1.00 91.81 83 PHE A C 1
ATOM 674 O O . PHE A 1 83 ? -0.405 -3.614 10.923 1.00 91.81 83 PHE A O 1
ATOM 681 N N . PHE A 1 84 ? -2.536 -4.322 10.807 1.00 87.31 84 PHE A N 1
ATOM 682 C CA . PHE A 1 84 ? -2.979 -3.568 11.972 1.00 87.31 84 PHE A CA 1
ATOM 683 C C . PHE A 1 84 ? -2.660 -4.377 13.221 1.00 87.31 84 PHE A C 1
ATOM 685 O O . PHE A 1 84 ? -3.057 -5.538 13.345 1.00 87.31 84 PHE A O 1
ATOM 692 N N . LYS A 1 85 ? -1.897 -3.775 14.132 1.00 85.00 85 LYS A N 1
ATOM 693 C CA . LYS A 1 85 ? -1.618 -4.387 15.424 1.00 85.00 85 LYS A CA 1
ATOM 694 C C . LYS A 1 85 ? -2.916 -4.422 16.236 1.00 85.00 85 LYS A C 1
ATOM 696 O O . LYS A 1 85 ? -3.623 -3.420 16.286 1.00 85.00 85 LYS A O 1
ATOM 701 N N . LYS A 1 86 ? -3.198 -5.582 16.829 1.00 64.06 86 LYS A N 1
ATOM 702 C CA . LYS A 1 86 ? -4.275 -5.766 17.802 1.00 64.06 86 LYS A CA 1
ATOM 703 C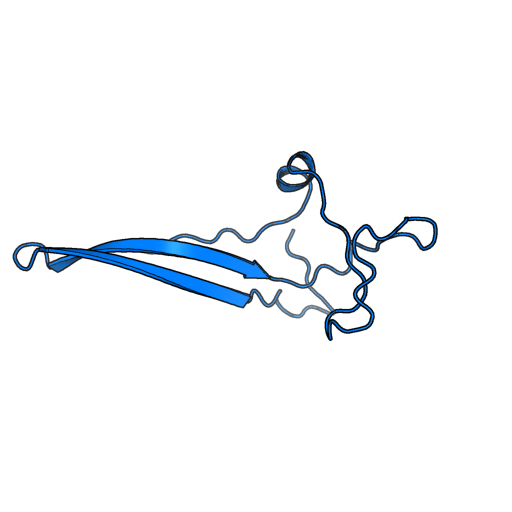 C . LYS A 1 86 ? -3.909 -5.141 19.146 1.00 64.06 86 LYS A C 1
ATOM 705 O O . LYS A 1 86 ? -2.708 -5.201 19.506 1.00 64.06 86 LYS A O 1
#